Protein AF-A0A822FVM1-F1 (afdb_monomer_lite)

Sequence (49 aa):
MTISYWAKVLDPHHSTLSTITREKMLRYAIYDCFTTTYLARPVLSTWTF

pLDDT: mean 71.82, std 13.37, range [44.5, 85.81]

Secondary structure (DSSP, 8-state):
--HHHHHHHS-TTT----HHHHHHHHHHHHHHHHHHHHHHHHHHTT---

Radius of gyration: 14.56 Å; chains: 1; bounding box: 34×14×40 Å

Organism: NCBI:txid3920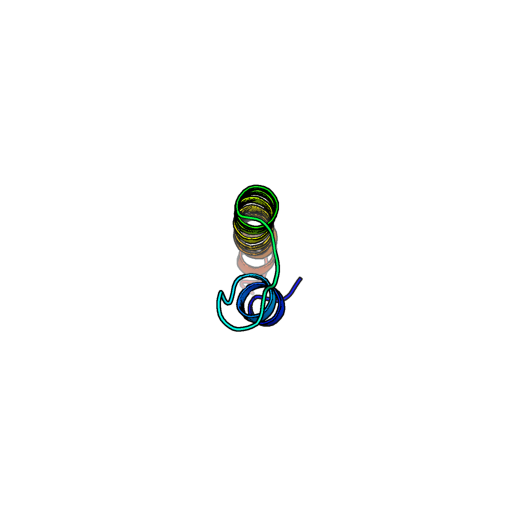32

Foldseek 3Di:
DDPVVLCQCLPPVNHPDDPVRNVVSVVVSVVVVCCCVVVVVVVVVVPPD

Structure (mmCIF, N/CA/C/O backbone):
data_AF-A0A822FVM1-F1
#
_entry.id   AF-A0A822FVM1-F1
#
loop_
_atom_site.group_PDB
_atom_site.id
_atom_site.type_symbol
_atom_site.label_atom_id
_atom_site.label_alt_id
_atom_site.label_comp_id
_atom_site.label_asym_id
_atom_site.label_entity_id
_atom_site.label_seq_id
_atom_site.pdbx_PDB_ins_code
_atom_site.Cartn_x
_atom_site.Cartn_y
_atom_site.Cartn_z
_atom_site.occupancy
_atom_site.B_iso_or_equiv
_atom_site.auth_seq_id
_atom_site.auth_comp_id
_atom_site.auth_asym_id
_atom_site.auth_atom_id
_atom_site.pdbx_PDB_model_num
ATOM 1 N N . MET A 1 1 ? -8.116 1.760 1.388 1.00 60.72 1 MET A N 1
ATOM 2 C CA . MET A 1 1 ? -8.273 0.897 0.186 1.00 60.72 1 MET A CA 1
ATOM 3 C C . MET A 1 1 ? -8.195 -0.566 0.630 1.00 60.72 1 MET A C 1
ATOM 5 O O . MET A 1 1 ? -7.913 -0.808 1.794 1.00 60.72 1 MET A O 1
ATOM 9 N N . THR A 1 2 ? -8.506 -1.561 -0.210 1.00 71.69 2 THR A N 1
ATOM 10 C CA . THR A 1 2 ? -8.403 -2.979 0.202 1.00 71.69 2 THR A CA 1
ATOM 11 C C . THR A 1 2 ? -6.992 -3.528 -0.022 1.00 71.69 2 THR A C 1
ATOM 13 O O . THR A 1 2 ? -6.309 -3.143 -0.969 1.00 71.69 2 THR A O 1
ATOM 16 N N . ILE A 1 3 ? -6.566 -4.491 0.802 1.00 74.94 3 ILE A N 1
ATOM 17 C CA . ILE A 1 3 ? -5.280 -5.206 0.649 1.00 74.94 3 ILE A CA 1
ATOM 18 C C . ILE A 1 3 ? -5.106 -5.790 -0.765 1.00 74.94 3 ILE A C 1
ATOM 20 O O . ILE A 1 3 ? -4.012 -5.763 -1.325 1.00 74.94 3 ILE A O 1
ATOM 24 N N . SER A 1 4 ? -6.197 -6.247 -1.383 1.00 78.75 4 SER A N 1
ATOM 25 C CA . SER A 1 4 ? -6.213 -6.781 -2.751 1.00 78.75 4 SER A CA 1
ATOM 26 C C . SER A 1 4 ? -5.822 -5.763 -3.829 1.00 78.75 4 SER A C 1
ATOM 28 O O . SER A 1 4 ? -5.282 -6.151 -4.864 1.00 78.75 4 SER A O 1
ATOM 30 N N . TYR A 1 5 ? -6.068 -4.470 -3.603 1.00 83.12 5 TYR A N 1
ATOM 31 C CA . TYR A 1 5 ? -5.649 -3.405 -4.514 1.00 83.12 5 TYR A CA 1
ATOM 32 C C . TYR A 1 5 ? -4.133 -3.196 -4.445 1.00 83.12 5 TYR A C 1
ATOM 34 O O . TYR A 1 5 ? -3.460 -3.196 -5.475 1.00 83.12 5 TYR A O 1
ATOM 42 N N . TRP A 1 6 ? -3.581 -3.113 -3.232 1.00 82.94 6 TRP A N 1
ATOM 43 C CA . TRP A 1 6 ? -2.140 -2.969 -3.025 1.00 82.94 6 TRP A CA 1
ATOM 44 C C . TRP A 1 6 ? -1.351 -4.164 -3.561 1.00 82.94 6 TRP A C 1
ATOM 46 O O . TRP A 1 6 ? -0.304 -3.963 -4.169 1.00 82.94 6 TRP A O 1
ATOM 56 N N . ALA A 1 7 ? -1.888 -5.382 -3.425 1.00 81.50 7 ALA A N 1
ATOM 57 C CA . ALA A 1 7 ? -1.285 -6.588 -3.989 1.00 81.50 7 ALA A CA 1
ATOM 58 C C . ALA A 1 7 ? -1.120 -6.509 -5.516 1.00 81.50 7 ALA A C 1
ATOM 60 O O . ALA A 1 7 ? -0.083 -6.907 -6.028 1.00 81.50 7 ALA A O 1
ATOM 61 N N . LYS A 1 8 ? -2.095 -5.942 -6.240 1.00 82.50 8 LYS A N 1
ATOM 62 C CA . LYS A 1 8 ? -2.005 -5.753 -7.699 1.00 82.50 8 LYS A CA 1
ATOM 63 C C . LYS A 1 8 ? -1.054 -4.624 -8.094 1.00 82.50 8 LYS A C 1
ATOM 65 O O . LYS A 1 8 ? -0.327 -4.752 -9.069 1.00 82.50 8 LYS A O 1
ATOM 70 N N . VAL A 1 9 ? -1.068 -3.516 -7.353 1.00 80.31 9 VAL A N 1
ATOM 71 C CA . VAL A 1 9 ? -0.243 -2.332 -7.654 1.00 80.31 9 VAL A CA 1
ATOM 72 C C . VAL A 1 9 ? 1.240 -2.580 -7.370 1.00 80.31 9 VAL A C 1
ATOM 74 O O . VAL A 1 9 ? 2.094 -2.044 -8.071 1.00 80.31 9 VAL A O 1
ATOM 77 N N . LEU A 1 10 ? 1.552 -3.376 -6.345 1.00 78.31 10 LEU A N 1
ATOM 78 C CA . LEU A 1 10 ? 2.925 -3.695 -5.946 1.00 78.31 10 LEU A CA 1
ATOM 79 C C . LEU A 1 10 ? 3.486 -4.943 -6.637 1.00 78.31 10 LEU A C 1
ATOM 81 O O . LEU A 1 10 ? 4.673 -5.225 -6.469 1.00 78.31 10 LEU A O 1
ATOM 85 N N . ASP A 1 11 ? 2.668 -5.676 -7.397 1.00 82.19 11 ASP A N 1
ATOM 86 C CA . ASP A 1 11 ? 3.118 -6.858 -8.125 1.00 82.19 11 ASP A CA 1
ATOM 87 C C . ASP A 1 11 ? 4.119 -6.451 -9.225 1.00 82.19 11 ASP A C 1
ATOM 89 O O . ASP A 1 11 ? 3.750 -5.745 -10.172 1.00 82.19 11 ASP A O 1
ATOM 93 N N . PRO A 1 12 ? 5.387 -6.890 -9.139 1.00 73.56 12 PRO A N 1
ATOM 94 C CA . PRO A 1 12 ? 6.410 -6.545 -10.120 1.00 73.56 12 PRO A CA 1
ATOM 95 C C . PRO A 1 12 ? 6.116 -7.084 -11.528 1.00 73.56 12 PRO A C 1
ATOM 97 O O . PRO A 1 12 ? 6.681 -6.564 -12.485 1.00 73.56 12 PRO A O 1
ATOM 100 N N . HIS A 1 13 ? 5.241 -8.085 -11.676 1.00 75.56 13 HIS A N 1
ATOM 101 C CA . HIS A 1 13 ? 4.833 -8.616 -12.979 1.00 75.56 13 HIS A CA 1
ATOM 102 C C . HIS A 1 13 ? 3.712 -7.805 -13.640 1.00 75.56 13 HIS A C 1
ATOM 104 O O . HIS A 1 13 ? 3.573 -7.849 -14.861 1.00 75.56 13 HIS A O 1
ATOM 110 N N . HIS A 1 14 ? 2.938 -7.049 -12.856 1.00 64.38 14 HIS A N 1
ATOM 111 C CA . HIS A 1 14 ? 1.804 -6.256 -13.345 1.00 64.38 14 HIS A CA 1
ATOM 112 C C . HIS A 1 14 ? 2.048 -4.742 -13.297 1.00 64.38 14 HIS A C 1
ATOM 114 O O . HIS A 1 14 ? 1.325 -3.984 -13.944 1.00 64.38 14 HIS A O 1
ATOM 120 N N . SER A 1 15 ? 3.059 -4.280 -12.555 1.00 62.59 15 SER A N 1
ATOM 121 C CA . SER A 1 15 ? 3.373 -2.859 -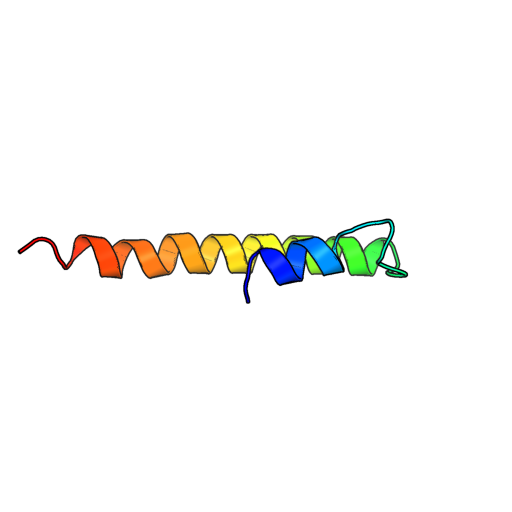12.419 1.00 62.59 15 SER A CA 1
ATOM 122 C C . SER A 1 15 ? 4.523 -2.451 -13.349 1.00 62.59 15 SER A C 1
ATOM 124 O O . SER A 1 15 ? 5.650 -2.920 -13.202 1.00 62.59 15 SER A O 1
ATOM 126 N N . THR A 1 16 ? 4.278 -1.488 -14.238 1.00 78.50 16 THR A N 1
ATOM 127 C CA . THR A 1 16 ? 5.320 -0.737 -14.969 1.00 78.50 16 THR A CA 1
ATOM 128 C C . THR A 1 16 ? 5.871 0.435 -14.146 1.00 78.50 16 THR A C 1
ATOM 130 O O . THR A 1 16 ? 6.440 1.386 -14.685 1.00 78.50 16 THR A O 1
ATOM 133 N N . LEU A 1 17 ? 5.661 0.416 -12.826 1.00 76.62 17 LEU A N 1
ATOM 134 C CA . LEU A 1 17 ? 6.031 1.513 -11.946 1.00 76.62 17 LEU A CA 1
ATOM 135 C C . LEU A 1 17 ? 7.550 1.623 -11.839 1.00 76.62 17 LEU A C 1
ATOM 137 O O . LEU A 1 17 ? 8.252 0.638 -11.610 1.00 76.62 17 LEU A O 1
ATOM 141 N N . SER A 1 18 ? 8.052 2.855 -11.928 1.00 82.69 18 SER A N 1
ATOM 142 C CA . SER A 1 18 ? 9.448 3.134 -11.598 1.00 82.69 18 SER A CA 1
ATOM 143 C C . SER A 1 18 ? 9.742 2.750 -10.142 1.00 82.69 18 SER A C 1
ATOM 145 O O . SER A 1 18 ? 8.853 2.807 -9.284 1.00 82.69 18 SER A O 1
ATOM 147 N N . THR A 1 19 ? 10.997 2.418 -9.836 1.00 81.69 19 THR A N 1
ATOM 148 C CA . THR A 1 19 ? 11.432 2.031 -8.483 1.00 81.69 19 THR A CA 1
ATOM 149 C C . THR A 1 19 ? 11.008 3.054 -7.421 1.00 81.69 19 THR A C 1
ATOM 151 O O . THR A 1 19 ? 10.483 2.677 -6.376 1.00 81.69 19 THR A O 1
ATOM 154 N N . ILE A 1 20 ? 11.129 4.350 -7.732 1.00 84.62 20 ILE A N 1
ATOM 155 C CA . ILE A 1 20 ? 10.751 5.462 -6.843 1.00 84.62 20 ILE A CA 1
ATOM 156 C C . ILE A 1 20 ? 9.238 5.477 -6.591 1.00 84.62 20 ILE A C 1
ATOM 158 O O . ILE A 1 20 ? 8.777 5.639 -5.458 1.00 84.62 20 ILE A O 1
ATOM 162 N N . THR A 1 21 ? 8.435 5.289 -7.641 1.00 83.75 21 THR A N 1
ATOM 163 C CA . THR A 1 21 ? 6.974 5.244 -7.511 1.00 83.75 21 THR A CA 1
ATOM 164 C C . THR A 1 21 ? 6.536 4.025 -6.704 1.00 83.75 21 THR A C 1
ATOM 166 O O . THR A 1 21 ? 5.647 4.146 -5.862 1.00 83.75 21 THR A O 1
ATOM 169 N N . ARG A 1 22 ? 7.193 2.874 -6.896 1.00 81.06 22 ARG A N 1
ATOM 170 C CA . ARG A 1 22 ? 6.925 1.647 -6.137 1.00 81.06 22 ARG A CA 1
ATOM 171 C C . ARG A 1 22 ? 7.203 1.828 -4.646 1.00 81.06 22 ARG A C 1
ATOM 173 O O . ARG A 1 22 ? 6.368 1.455 -3.830 1.00 81.06 22 ARG A O 1
ATOM 180 N N . GLU A 1 23 ? 8.322 2.450 -4.280 1.00 84.44 23 GLU A N 1
ATOM 181 C CA . GLU A 1 23 ? 8.636 2.757 -2.877 1.00 84.44 2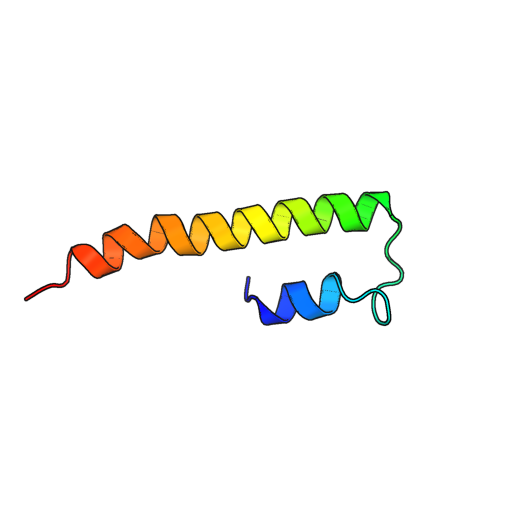3 GLU A CA 1
ATOM 182 C C . GLU A 1 23 ? 7.611 3.700 -2.242 1.00 84.44 23 GLU A C 1
ATOM 184 O O . GLU A 1 23 ? 7.182 3.486 -1.105 1.00 84.44 23 GLU A O 1
ATOM 189 N N . LYS A 1 24 ? 7.166 4.721 -2.985 1.00 85.44 24 LYS A N 1
ATOM 190 C CA . LYS A 1 24 ? 6.121 5.634 -2.512 1.00 85.44 24 LYS A CA 1
ATOM 191 C C . LYS A 1 24 ? 4.796 4.895 -2.283 1.00 85.44 24 LYS A C 1
ATOM 193 O O . LYS A 1 24 ? 4.166 5.090 -1.245 1.00 85.44 24 LYS A O 1
ATOM 198 N N . MET A 1 25 ? 4.402 4.019 -3.210 1.00 84.50 25 MET A N 1
ATOM 199 C CA . MET A 1 25 ? 3.192 3.195 -3.086 1.00 84.50 25 MET A CA 1
ATOM 200 C C . MET A 1 25 ? 3.285 2.195 -1.931 1.00 84.50 25 MET A C 1
ATOM 202 O O . MET A 1 25 ? 2.311 2.022 -1.205 1.00 84.50 25 MET A O 1
ATOM 206 N N . LEU A 1 26 ? 4.458 1.599 -1.700 1.00 85.44 26 LEU A N 1
ATOM 207 C CA . LEU A 1 26 ? 4.697 0.706 -0.565 1.00 85.44 26 LEU A CA 1
ATOM 208 C C . LEU A 1 26 ? 4.484 1.433 0.769 1.00 85.44 26 LEU A C 1
ATOM 210 O O . LEU A 1 26 ? 3.802 0.917 1.652 1.00 85.44 26 LEU A O 1
ATOM 214 N N . ARG A 1 27 ? 5.011 2.658 0.906 1.00 85.50 27 ARG A N 1
ATOM 215 C CA . ARG A 1 27 ? 4.785 3.481 2.105 1.00 85.50 27 ARG A CA 1
ATOM 216 C C . ARG A 1 27 ? 3.296 3.751 2.313 1.00 85.50 27 ARG A C 1
ATOM 218 O O . ARG A 1 27 ? 2.807 3.558 3.421 1.00 85.50 27 ARG A O 1
ATOM 225 N N . TYR A 1 28 ? 2.565 4.135 1.265 1.00 85.81 28 TYR A N 1
ATOM 226 C CA . TYR A 1 28 ? 1.118 4.348 1.370 1.00 85.81 28 TYR A CA 1
ATOM 227 C C . TYR A 1 28 ? 0.353 3.078 1.754 1.00 85.81 28 TYR A C 1
ATOM 229 O O . TYR A 1 28 ? -0.525 3.157 2.607 1.00 85.81 28 TYR A O 1
ATOM 237 N N . ALA A 1 29 ? 0.717 1.918 1.203 1.00 84.38 29 ALA A N 1
ATOM 238 C CA . ALA A 1 29 ? 0.110 0.640 1.568 1.00 84.38 29 ALA A CA 1
ATOM 239 C C . ALA A 1 29 ? 0.312 0.306 3.056 1.00 84.38 29 ALA A C 1
ATOM 241 O O . ALA A 1 29 ? -0.621 -0.137 3.725 1.00 84.38 29 ALA A O 1
ATOM 242 N N . ILE A 1 30 ? 1.508 0.570 3.596 1.00 83.62 30 ILE A N 1
ATOM 243 C CA . ILE A 1 30 ? 1.809 0.387 5.023 1.00 83.62 30 ILE A CA 1
ATOM 244 C C . ILE A 1 30 ? 0.961 1.335 5.880 1.00 83.62 30 ILE A C 1
ATOM 246 O O . ILE A 1 30 ? 0.365 0.890 6.859 1.00 83.62 30 ILE A O 1
ATOM 250 N N . TYR A 1 31 ? 0.852 2.615 5.507 1.00 82.44 31 TYR A N 1
ATOM 251 C CA . TYR A 1 31 ? 0.007 3.575 6.227 1.00 82.44 31 TYR A CA 1
ATOM 252 C C . TYR A 1 31 ? -1.483 3.202 6.181 1.00 82.44 31 TYR A C 1
ATOM 254 O O . TYR A 1 31 ? -2.160 3.295 7.203 1.00 82.44 31 TYR A O 1
ATOM 262 N N . ASP A 1 32 ? -1.998 2.748 5.037 1.00 80.19 32 ASP A N 1
ATOM 263 C CA . ASP A 1 32 ? -3.391 2.299 4.876 1.00 80.19 32 ASP A CA 1
ATOM 264 C C . ASP A 1 32 ? -3.663 1.041 5.729 1.00 80.19 32 ASP A C 1
ATOM 266 O O . ASP A 1 32 ? -4.673 0.952 6.425 1.00 80.19 32 ASP A O 1
ATOM 270 N N . CYS A 1 33 ? -2.713 0.100 5.784 1.00 76.75 33 CYS A N 1
ATOM 271 C CA . CYS A 1 33 ? -2.786 -1.082 6.652 1.00 76.75 33 CYS A CA 1
ATOM 272 C C . CYS A 1 33 ? -2.730 -0.713 8.148 1.00 76.75 33 CYS A C 1
ATOM 274 O O . CYS A 1 33 ? -3.481 -1.239 8.973 1.00 76.75 33 CYS A O 1
ATOM 276 N N . PHE A 1 34 ? -1.871 0.239 8.513 1.00 76.06 34 PHE A N 1
ATOM 277 C CA . PHE A 1 34 ? -1.739 0.685 9.895 1.00 76.06 34 PHE A CA 1
ATOM 278 C C . PHE A 1 34 ? -2.979 1.447 10.361 1.00 76.06 34 PHE A C 1
ATOM 280 O O . PHE A 1 34 ? -3.503 1.160 11.430 1.00 76.06 34 PHE A O 1
ATOM 287 N N . THR A 1 35 ? -3.491 2.373 9.550 1.00 74.81 35 THR A N 1
ATOM 288 C CA . THR A 1 35 ? -4.704 3.146 9.863 1.00 74.81 35 THR A CA 1
ATOM 289 C C . THR A 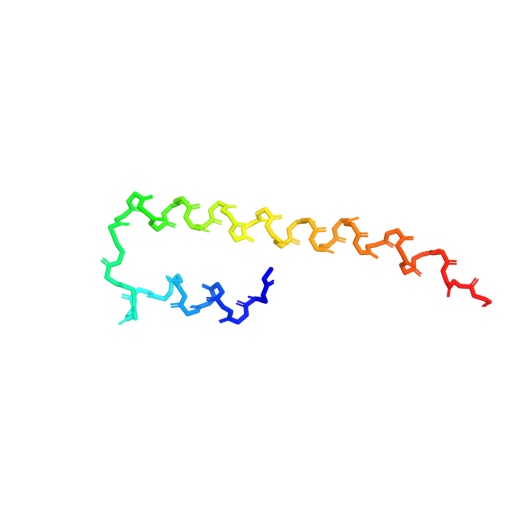1 35 ? -5.933 2.255 9.961 1.00 74.81 35 THR A C 1
ATOM 291 O O . THR A 1 35 ? -6.674 2.375 10.931 1.00 74.81 35 THR A O 1
ATOM 294 N N . THR A 1 36 ? -6.120 1.307 9.041 1.00 69.38 36 THR A N 1
ATOM 295 C CA . THR A 1 36 ? -7.214 0.328 9.145 1.00 69.38 36 THR A CA 1
ATOM 296 C C . THR A 1 36 ? -7.104 -0.515 10.414 1.00 69.38 36 THR A C 1
ATOM 298 O O . THR A 1 36 ? -8.098 -0.688 11.108 1.00 69.38 36 THR A O 1
ATOM 301 N N . THR A 1 37 ? -5.908 -0.967 10.789 1.00 66.12 37 THR A N 1
ATOM 302 C CA . THR A 1 37 ? -5.725 -1.804 11.987 1.00 66.12 37 THR A CA 1
ATOM 303 C C . THR A 1 37 ? -5.847 -1.012 13.297 1.00 66.12 37 THR A C 1
ATOM 305 O O . THR A 1 37 ? -6.478 -1.479 14.247 1.00 66.12 37 THR A O 1
ATOM 308 N N . TYR A 1 38 ? -5.271 0.192 13.371 1.00 60.50 38 TYR A N 1
ATOM 309 C CA . TYR A 1 38 ? -5.264 1.015 14.586 1.00 60.50 38 TYR A CA 1
ATOM 310 C C . TYR A 1 38 ? -6.559 1.794 14.805 1.00 60.50 38 TYR A C 1
ATOM 312 O O . TYR A 1 38 ? -6.960 1.947 15.954 1.00 60.50 38 TYR A O 1
ATOM 320 N N . LEU A 1 39 ? -7.226 2.267 13.748 1.00 56.66 39 LEU A N 1
ATOM 321 C CA . LEU A 1 39 ? -8.496 2.990 13.877 1.00 56.66 39 LEU A CA 1
ATOM 322 C C . LEU A 1 39 ? -9.698 2.043 13.983 1.00 56.66 39 LEU A C 1
ATOM 324 O O . LEU A 1 39 ? -10.692 2.417 14.598 1.00 56.66 39 LEU A O 1
ATOM 328 N N . ALA A 1 40 ? -9.621 0.808 13.466 1.00 54.81 40 ALA A N 1
ATOM 329 C CA . ALA A 1 40 ? -10.700 -0.171 13.643 1.00 54.81 40 ALA A CA 1
ATOM 330 C C . ALA A 1 40 ? -10.661 -0.891 15.003 1.00 54.81 40 ALA A C 1
ATOM 332 O O . ALA A 1 40 ? -11.708 -1.293 15.513 1.00 54.81 40 ALA A O 1
ATOM 333 N N . ARG A 1 41 ? -9.484 -1.034 15.634 1.00 51.12 41 ARG A N 1
ATOM 334 C CA . ARG A 1 41 ? -9.362 -1.641 16.974 1.00 51.12 41 ARG A CA 1
ATOM 335 C C . ARG A 1 41 ? -10.207 -0.964 18.073 1.00 51.12 41 ARG A C 1
ATOM 337 O O . ARG A 1 41 ? -10.854 -1.708 18.809 1.00 51.12 41 ARG A O 1
ATOM 344 N N . PRO A 1 42 ? -10.281 0.376 18.197 1.00 51.19 42 PRO A N 1
ATOM 345 C CA . PRO A 1 42 ? -11.124 1.008 19.216 1.00 51.19 42 PRO A CA 1
ATOM 346 C C . PRO A 1 42 ? -12.635 0.893 18.940 1.00 51.19 42 PRO A C 1
ATOM 348 O O . PRO A 1 42 ? -13.425 1.008 19.874 1.00 51.19 42 PRO A O 1
ATOM 351 N N . VAL A 1 43 ? -13.058 0.621 17.699 1.00 50.22 43 VAL A N 1
ATOM 352 C CA . VAL A 1 43 ? -14.483 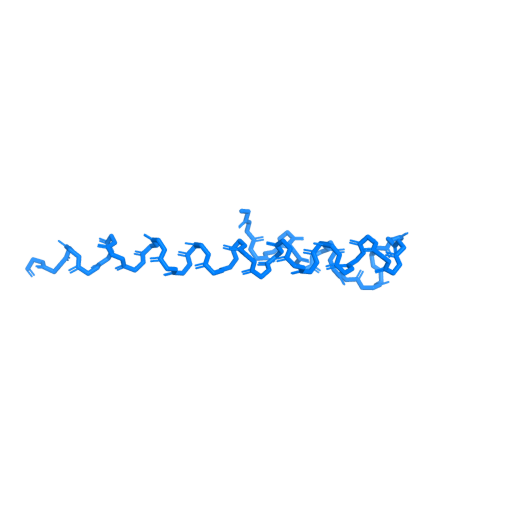0.402 17.372 1.00 50.22 43 VAL A CA 1
ATOM 353 C C . VAL A 1 43 ? -14.934 -1.003 17.776 1.00 50.22 43 VAL A C 1
ATOM 355 O O . VAL A 1 43 ? -16.047 -1.174 18.255 1.00 50.22 43 VAL A O 1
ATOM 358 N N . LEU A 1 44 ? -14.068 -2.013 17.655 1.00 50.94 44 LEU A N 1
ATOM 359 C CA . LEU A 1 44 ? -14.404 -3.381 18.069 1.00 50.94 44 LEU A CA 1
ATOM 360 C C . LEU A 1 44 ? -14.274 -3.603 19.583 1.00 50.94 44 LEU A C 1
ATOM 362 O O . LEU A 1 44 ? -15.026 -4.397 20.138 1.00 50.94 44 LEU A O 1
ATOM 366 N N . SER A 1 45 ? -13.371 -2.896 20.278 1.00 49.16 45 SER A N 1
ATOM 367 C CA . SER A 1 45 ? -13.231 -3.051 21.738 1.00 49.16 45 SER A CA 1
ATOM 368 C C . SER A 1 45 ? -14.283 -2.290 22.556 1.00 49.16 45 SER A C 1
ATOM 370 O O . SER A 1 45 ? -14.310 -2.433 23.773 1.00 49.16 45 SER A O 1
ATOM 372 N N . THR A 1 46 ? -15.122 -1.467 21.920 1.00 50.34 46 THR A N 1
ATOM 373 C CA . THR A 1 46 ? -16.251 -0.771 22.567 1.00 50.34 46 THR A CA 1
ATOM 374 C C . THR A 1 46 ? -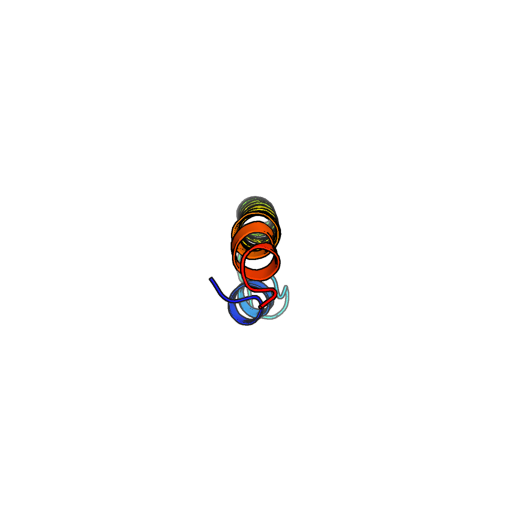17.586 -1.501 22.385 1.00 50.34 46 THR A C 1
ATOM 376 O O . THR A 1 46 ? -18.600 -1.050 22.905 1.00 50.34 46 THR A O 1
ATOM 379 N N . TRP A 1 47 ? -17.584 -2.650 21.696 1.00 47.84 47 TRP A N 1
ATOM 380 C CA . TRP A 1 47 ? -18.762 -3.473 21.393 1.00 47.84 47 TRP A CA 1
ATOM 381 C C . TRP A 1 47 ? -18.706 -4.861 22.053 1.00 47.84 47 TRP A C 1
ATOM 383 O O . TRP A 1 47 ? -19.175 -5.849 21.494 1.00 47.84 47 TRP A O 1
ATOM 393 N N . THR A 1 48 ? -18.131 -4.969 23.248 1.00 45.00 48 THR A N 1
ATOM 394 C CA . THR A 1 48 ? -18.400 -6.119 24.122 1.00 45.00 48 THR A CA 1
ATOM 395 C C . THR A 1 48 ? -19.618 -5.781 24.980 1.00 45.00 48 THR A C 1
ATOM 397 O O . THR A 1 48 ? -19.482 -5.063 25.971 1.00 45.00 48 THR A O 1
ATOM 400 N N . PHE A 1 49 ? -20.793 -6.230 24.524 1.00 44.50 49 PHE A N 1
ATOM 401 C CA . PHE A 1 49 ? -22.024 -6.335 25.317 1.00 44.50 49 PHE A CA 1
ATOM 402 C C . PHE A 1 49 ? -21.935 -7.505 26.300 1.00 44.50 49 PHE A C 1
ATOM 404 O O . PHE A 1 49 ? -21.317 -8.531 25.926 1.00 44.50 49 PHE A O 1
#